Protein AF-A0A3M1G4F9-F1 (afdb_monomer)

Radius of gyration: 18.27 Å; Cα contacts (8 Å, |Δi|>4): 57; chains: 1; bounding box: 33×40×42 Å

Foldseek 3Di:
DPPDQDPDPVVNPDCVNCVLVDPPNPSVVCVVCVVVDDDQDPWPCSVVLVVLLVVLVVCVVVVVDDPVVSVVSSVVSVVPTPDDDD

Mean predicted aligned error: 6.87 Å

pLDDT: mean 87.18, std 12.45, range [37.84, 98.25]

Secondary structure (DSSP, 8-state):
------SSHHHHTSTTTS-TTSSSTTTTHHHHHGGGPPPPP-BTTHHHHHHHHHHHHHHHHTTSS-HHHHHHHHHHHHHTT--B--

Sequence (86 aa):
MGRTVPSLRSVAESPAFLDPEQPPASARVWLDIAPQLRALPKVENWVTIERTAAIELEQLYLGAQSLDQTIANIQAVAAEGFIPIK

Structure (mmCIF, N/CA/C/O backbone):
data_AF-A0A3M1G4F9-F1
#
_entry.id   AF-A0A3M1G4F9-F1
#
loop_
_atom_site.group_PDB
_atom_site.id
_atom_site.type_symbol
_atom_site.label_atom_id
_atom_site.label_alt_id
_atom_site.label_comp_id
_atom_site.label_asym_id
_atom_site.label_entity_id
_atom_site.label_seq_id
_atom_site.pdbx_PDB_ins_code
_atom_site.Cartn_x
_atom_site.Cartn_y
_atom_site.Cartn_z
_atom_site.occupancy
_atom_site.B_iso_or_equiv
_atom_site.auth_seq_id
_atom_site.auth_comp_id
_atom_site.auth_asym_id
_atom_site.auth_atom_id
_atom_site.pdbx_PDB_model_num
ATOM 1 N N . MET A 1 1 ? 16.348 -6.256 -1.421 1.00 37.84 1 MET A N 1
ATOM 2 C CA . MET A 1 1 ? 15.903 -4.846 -1.439 1.00 37.84 1 MET A CA 1
ATOM 3 C C . MET A 1 1 ? 15.417 -4.538 -2.848 1.00 37.84 1 MET A C 1
ATOM 5 O O . MET A 1 1 ? 16.249 -4.468 -3.745 1.00 37.84 1 MET A O 1
ATOM 9 N N . GLY A 1 2 ? 14.098 -4.489 -3.069 1.00 46.72 2 GLY A N 1
ATOM 10 C CA . GLY A 1 2 ? 13.510 -4.176 -4.375 1.00 46.72 2 GLY A CA 1
ATOM 11 C C . GLY A 1 2 ? 13.959 -2.788 -4.810 1.00 46.72 2 GLY A C 1
ATOM 12 O O . GLY A 1 2 ? 13.602 -1.795 -4.183 1.00 46.72 2 GLY A O 1
ATOM 13 N N . ARG A 1 3 ? 14.835 -2.742 -5.811 1.00 55.56 3 ARG A N 1
ATOM 14 C CA . ARG A 1 3 ? 15.399 -1.499 -6.329 1.00 55.56 3 ARG A CA 1
ATOM 15 C C . ARG A 1 3 ? 14.251 -0.718 -6.963 1.00 55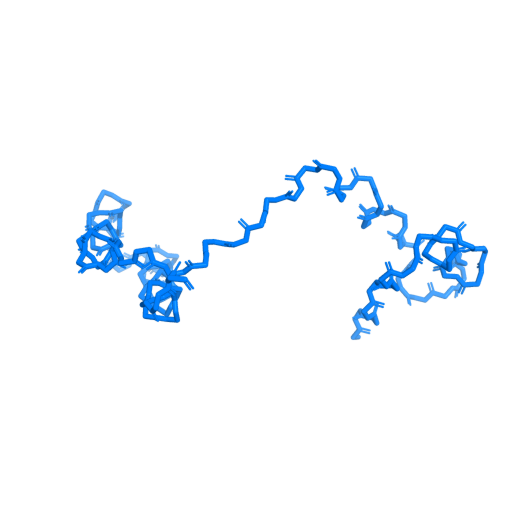.56 3 ARG A C 1
ATOM 17 O O . ARG A 1 3 ? 13.498 -1.277 -7.754 1.00 55.56 3 ARG A O 1
ATOM 24 N N . THR A 1 4 ? 14.102 0.531 -6.541 1.00 69.94 4 THR A N 1
ATOM 25 C CA . THR A 1 4 ? 13.098 1.501 -6.984 1.00 69.94 4 THR A CA 1
ATOM 26 C C . THR A 1 4 ? 12.765 1.352 -8.470 1.00 69.94 4 THR A C 1
ATOM 28 O O . THR A 1 4 ? 13.672 1.307 -9.302 1.00 69.94 4 THR A O 1
ATOM 31 N N . VAL A 1 5 ? 11.472 1.288 -8.803 1.00 81.56 5 VAL A N 1
ATOM 32 C CA . VAL A 1 5 ? 11.010 1.284 -10.198 1.00 81.56 5 VAL A CA 1
ATOM 33 C C . VAL A 1 5 ? 11.467 2.590 -10.861 1.00 81.56 5 VAL A C 1
ATOM 35 O O . VAL A 1 5 ? 11.240 3.659 -10.286 1.00 81.56 5 VAL A O 1
ATOM 38 N N . PRO A 1 6 ? 12.115 2.547 -12.038 1.00 86.06 6 PRO A N 1
ATOM 39 C CA . PRO A 1 6 ? 12.538 3.757 -12.726 1.00 86.06 6 PRO A CA 1
ATOM 40 C C . PRO A 1 6 ? 11.348 4.677 -13.011 1.00 86.06 6 PRO A C 1
ATOM 42 O O . PRO A 1 6 ? 10.348 4.249 -13.582 1.00 86.06 6 PRO A O 1
ATOM 45 N N . SER A 1 7 ? 11.468 5.963 -12.674 1.00 84.81 7 SER A N 1
ATOM 46 C CA . SER A 1 7 ? 10.407 6.943 -12.954 1.00 84.81 7 SER A CA 1
ATOM 47 C C . SER A 1 7 ? 10.201 7.177 -14.453 1.00 84.81 7 SER A C 1
ATOM 49 O O . SER A 1 7 ? 9.125 7.591 -14.881 1.00 84.81 7 SER A O 1
ATOM 51 N N . LEU A 1 8 ? 11.237 6.932 -15.264 1.00 89.12 8 LEU A N 1
ATOM 52 C CA . LEU A 1 8 ? 11.151 7.048 -16.712 1.00 89.12 8 LEU A CA 1
ATOM 53 C C . LEU A 1 8 ? 10.600 5.751 -17.308 1.00 89.12 8 LEU A C 1
ATOM 55 O O . LEU A 1 8 ? 11.243 4.703 -17.231 1.00 89.12 8 LEU A O 1
ATOM 59 N N . ARG A 1 9 ? 9.441 5.854 -17.971 1.00 87.31 9 ARG A N 1
ATOM 60 C CA . ARG A 1 9 ? 8.741 4.709 -18.572 1.00 87.31 9 ARG A CA 1
ATOM 61 C C . ARG A 1 9 ? 9.637 3.880 -19.492 1.00 87.31 9 ARG A C 1
ATOM 63 O O . ARG A 1 9 ? 9.669 2.666 -19.354 1.00 87.31 9 ARG A O 1
ATOM 70 N N . SER A 1 10 ? 10.409 4.523 -20.368 1.00 92.50 10 SER A N 1
ATOM 71 C CA . SER A 1 10 ? 11.280 3.813 -21.317 1.00 92.50 10 SER A CA 1
ATOM 72 C C . SER A 1 10 ? 12.356 2.961 -20.640 1.00 92.50 10 SER A C 1
ATOM 74 O O . SER A 1 10 ? 12.770 1.951 -21.197 1.00 92.50 10 SER A O 1
ATOM 76 N N . VAL A 1 11 ? 12.798 3.341 -19.439 1.00 90.06 11 VAL A N 1
ATOM 77 C CA . VAL A 1 11 ? 13.772 2.570 -18.654 1.00 90.06 11 VAL A CA 1
ATOM 78 C C . VAL A 1 11 ? 13.066 1.456 -17.888 1.00 90.06 11 VAL A C 1
ATOM 80 O O . VAL A 1 11 ? 13.559 0.331 -17.863 1.00 90.06 11 VAL A O 1
ATOM 83 N N . ALA A 1 12 ? 11.898 1.740 -17.311 1.00 89.75 12 ALA A N 1
ATOM 84 C CA . ALA A 1 12 ? 11.109 0.748 -16.588 1.00 89.75 12 ALA A CA 1
ATOM 85 C C . ALA A 1 12 ? 10.589 -0.372 -17.508 1.00 89.75 12 ALA A C 1
ATOM 87 O O . ALA A 1 12 ? 10.490 -1.515 -17.089 1.00 89.75 12 ALA A O 1
ATOM 88 N N . GLU A 1 13 ? 10.307 -0.077 -18.776 1.00 91.62 13 GLU A N 1
ATOM 89 C CA . GLU A 1 13 ? 9.877 -1.061 -19.781 1.00 91.62 13 GLU A CA 1
ATOM 90 C C . GLU A 1 13 ? 11.053 -1.755 -20.493 1.00 91.62 13 GLU A C 1
ATOM 92 O O . GLU A 1 13 ? 10.838 -2.594 -21.367 1.00 91.62 13 GLU A O 1
ATOM 97 N N . SER A 1 14 ? 12.299 -1.420 -20.140 1.00 92.12 14 SER A N 1
ATOM 98 C CA . SER A 1 14 ? 13.483 -1.947 -20.822 1.00 92.12 14 SER A CA 1
ATOM 99 C C . SER A 1 14 ? 13.878 -3.353 -20.344 1.00 92.12 14 SER A C 1
ATOM 101 O O . SER A 1 14 ? 13.667 -3.691 -19.174 1.00 92.12 14 SER A O 1
ATOM 103 N N . PRO A 1 15 ? 14.563 -4.148 -21.192 1.00 90.62 15 PRO A N 1
ATOM 104 C CA . PRO A 1 15 ? 15.119 -5.440 -20.787 1.00 90.62 15 PRO A CA 1
ATOM 105 C C . PRO A 1 15 ? 16.097 -5.345 -19.613 1.00 90.62 15 PRO A C 1
ATOM 107 O O . PRO A 1 15 ? 16.216 -6.289 -18.851 1.00 90.62 15 PRO A O 1
ATOM 110 N N . ALA A 1 16 ? 16.770 -4.203 -19.431 1.00 88.75 16 ALA A N 1
ATOM 111 C CA . ALA A 1 16 ? 17.704 -4.007 -18.323 1.00 88.75 16 ALA A CA 1
ATOM 112 C C . ALA A 1 16 ? 17.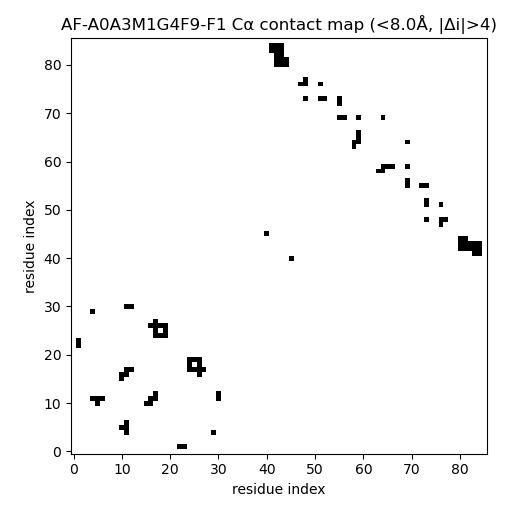010 -3.976 -16.949 1.00 88.75 16 ALA A C 1
ATOM 114 O O . ALA A 1 16 ? 17.637 -4.281 -15.938 1.00 88.75 16 ALA A O 1
ATOM 115 N N . PHE A 1 17 ? 15.732 -3.583 -16.904 1.00 88.31 17 PHE A N 1
ATOM 116 C CA . PHE A 1 17 ? 14.923 -3.612 -15.685 1.00 88.31 17 PHE A CA 1
ATOM 117 C C . PHE A 1 17 ? 14.067 -4.880 -15.578 1.00 88.31 17 PHE A C 1
ATOM 119 O O . PHE A 1 17 ? 13.837 -5.366 -14.475 1.00 88.31 17 PHE A O 1
ATOM 126 N N . LEU A 1 18 ? 13.599 -5.412 -16.710 1.00 90.62 18 LEU A N 1
ATOM 127 C CA . LEU A 1 18 ? 12.721 -6.585 -16.781 1.00 90.62 18 LEU A CA 1
ATOM 128 C C . LEU A 1 18 ? 13.476 -7.911 -16.975 1.00 90.62 18 LEU A C 1
ATOM 130 O O . LEU A 1 18 ? 12.870 -8.890 -17.405 1.00 90.62 18 LEU A O 1
ATOM 134 N N . ASP A 1 19 ? 14.777 -7.940 -16.684 1.00 90.38 19 ASP A N 1
ATOM 135 C CA . ASP A 1 19 ? 15.606 -9.142 -16.776 1.00 90.38 19 ASP A CA 1
ATOM 136 C C . ASP A 1 19 ? 15.161 -10.182 -15.725 1.00 90.38 19 ASP A C 1
ATOM 138 O O . ASP A 1 19 ? 15.316 -9.925 -14.528 1.00 90.38 19 ASP A O 1
ATOM 142 N N . PRO A 1 20 ? 14.611 -11.346 -16.129 1.00 87.75 20 PRO A N 1
ATOM 143 C CA . PRO A 1 20 ? 14.134 -12.361 -15.192 1.00 87.75 20 PRO A CA 1
ATOM 144 C C . PRO A 1 20 ? 15.270 -13.046 -14.422 1.00 87.75 20 PRO A C 1
ATOM 146 O O . PRO A 1 20 ? 15.023 -13.614 -13.357 1.00 87.75 20 PRO A O 1
ATOM 149 N N . GLU A 1 21 ? 16.506 -12.971 -14.925 1.00 91.00 21 GLU A N 1
ATOM 150 C CA . GLU A 1 21 ? 17.694 -13.510 -14.261 1.00 91.00 21 GLU A CA 1
ATOM 151 C C . GLU A 1 21 ? 18.195 -12.578 -13.145 1.00 91.00 21 GLU A C 1
ATOM 153 O O . GLU A 1 21 ? 19.027 -12.968 -12.322 1.00 91.00 21 GLU A O 1
ATOM 158 N N . GLN A 1 22 ? 17.671 -11.347 -13.077 1.00 85.50 22 GLN A N 1
ATOM 159 C CA . GLN A 1 22 ? 17.972 -10.383 -12.025 1.00 85.50 22 GLN A CA 1
ATOM 160 C C . GLN A 1 22 ? 16.819 -10.292 -11.015 1.00 85.50 22 GLN A C 1
ATOM 162 O O . GLN A 1 22 ? 15.644 -10.246 -11.378 1.00 85.50 22 GLN A O 1
ATOM 167 N N . PRO A 1 23 ? 17.109 -10.213 -9.706 1.00 80.31 23 PRO A N 1
ATOM 168 C CA . PRO A 1 23 ? 16.064 -10.040 -8.711 1.00 80.31 23 PRO A CA 1
ATOM 169 C C . PRO A 1 23 ? 15.475 -8.609 -8.736 1.00 80.31 23 PRO A C 1
ATOM 171 O O . PRO A 1 23 ? 16.234 -7.635 -8.727 1.00 80.31 23 PRO A O 1
ATOM 174 N N . PRO A 1 24 ? 14.140 -8.447 -8.615 1.00 83.38 24 PRO A N 1
ATOM 175 C CA . PRO A 1 24 ? 13.128 -9.503 -8.569 1.00 83.38 24 PRO A CA 1
ATOM 176 C C . PRO A 1 24 ? 12.786 -10.043 -9.968 1.00 83.38 24 PRO A C 1
ATOM 178 O O . PRO A 1 24 ? 12.465 -9.263 -10.859 1.00 83.38 24 PRO A O 1
ATOM 181 N N . ALA A 1 25 ? 12.705 -11.373 -10.104 1.00 85.06 25 ALA A N 1
ATOM 182 C CA . ALA A 1 25 ? 12.376 -12.044 -11.370 1.00 85.06 25 ALA A CA 1
ATOM 183 C C . ALA A 1 25 ? 11.033 -11.589 -11.984 1.00 85.06 25 ALA A C 1
ATOM 185 O O . ALA A 1 25 ? 10.830 -11.654 -13.193 1.00 85.06 25 ALA A O 1
ATOM 186 N N . SER A 1 26 ? 10.118 -11.083 -11.148 1.00 87.31 26 SER A N 1
ATOM 187 C CA . SER A 1 26 ? 8.798 -10.585 -11.552 1.00 87.31 26 SER A CA 1
ATOM 188 C C . SER A 1 26 ? 8.696 -9.054 -11.514 1.00 87.31 26 SER A C 1
ATOM 190 O O . SER A 1 26 ? 7.660 -8.512 -11.126 1.00 87.31 26 SER A O 1
ATOM 192 N N . ALA A 1 27 ? 9.747 -8.327 -11.914 1.00 88.38 27 ALA A N 1
ATOM 193 C CA . ALA A 1 27 ? 9.748 -6.858 -11.958 1.00 88.38 27 ALA A CA 1
ATOM 194 C C . ALA A 1 27 ? 8.592 -6.264 -12.794 1.00 88.38 27 ALA A C 1
ATOM 196 O O . ALA A 1 27 ? 8.129 -5.158 -12.509 1.00 88.38 27 ALA A O 1
ATOM 197 N N . ARG A 1 28 ? 8.061 -7.025 -13.764 1.00 89.25 28 ARG A N 1
ATOM 198 C CA . ARG A 1 28 ? 6.906 -6.640 -14.589 1.00 89.25 28 ARG A CA 1
ATOM 199 C C . ARG A 1 28 ? 5.634 -6.351 -13.783 1.00 89.25 28 ARG A C 1
ATOM 201 O O . ARG A 1 28 ? 4.879 -5.467 -14.178 1.00 89.25 28 ARG A O 1
ATOM 208 N N . VAL A 1 29 ? 5.450 -6.997 -12.627 1.00 88.88 29 VAL A N 1
ATOM 209 C CA . VAL A 1 29 ? 4.275 -6.796 -11.756 1.00 88.88 29 VAL A CA 1
ATOM 210 C C . VAL A 1 29 ? 4.103 -5.322 -11.380 1.00 88.88 29 VAL A C 1
ATOM 212 O O . VAL A 1 29 ? 2.980 -4.827 -11.337 1.00 88.88 29 VAL A O 1
ATOM 215 N N . TRP A 1 30 ? 5.202 -4.585 -11.185 1.00 85.69 30 TRP A N 1
ATOM 216 C CA . TRP A 1 30 ? 5.149 -3.147 -10.907 1.00 85.69 30 TRP A CA 1
ATOM 217 C C . TRP A 1 30 ? 4.511 -2.334 -12.033 1.00 85.69 30 TRP A C 1
ATOM 219 O O . TRP A 1 30 ? 3.802 -1.367 -11.765 1.00 85.69 30 TRP A O 1
ATOM 229 N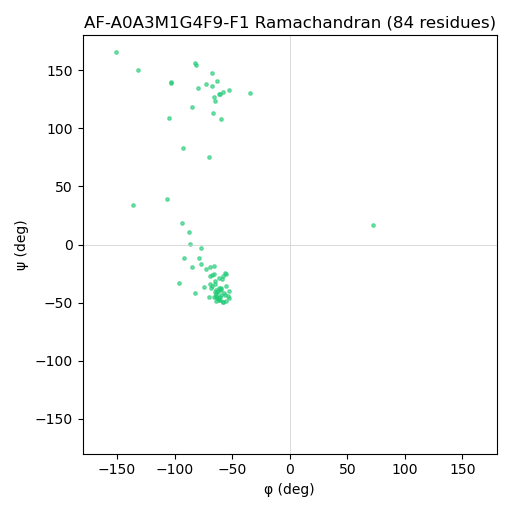 N . LEU A 1 31 ? 4.758 -2.708 -13.288 1.00 89.19 31 LEU A N 1
ATOM 230 C CA . LEU A 1 31 ? 4.196 -2.015 -14.446 1.00 89.19 31 LEU A CA 1
ATOM 231 C C . LEU A 1 31 ? 2.720 -2.348 -14.624 1.00 89.19 31 LEU A C 1
ATOM 233 O O . LEU A 1 31 ? 1.934 -1.472 -14.976 1.00 89.19 31 LEU A O 1
ATOM 237 N N . ASP A 1 32 ? 2.346 -3.590 -14.336 1.00 91.06 32 ASP A N 1
ATOM 238 C CA . ASP A 1 32 ? 0.970 -4.054 -14.473 1.00 91.06 32 ASP A CA 1
ATOM 239 C C . ASP A 1 32 ? 0.048 -3.400 -13.424 1.00 91.06 32 ASP A C 1
ATOM 241 O O . ASP A 1 32 ? -1.104 -3.084 -13.726 1.00 91.06 32 ASP A O 1
ATOM 245 N N . ILE A 1 33 ? 0.557 -3.121 -12.215 1.00 90.06 33 ILE A N 1
ATOM 246 C CA . ILE A 1 33 ? -0.209 -2.434 -11.160 1.00 90.06 33 ILE A CA 1
ATOM 247 C C . ILE A 1 33 ? -0.175 -0.904 -11.264 1.00 90.06 33 ILE A C 1
ATOM 249 O O . ILE A 1 33 ? -1.043 -0.243 -10.694 1.00 90.06 33 ILE A O 1
ATOM 253 N N . ALA A 1 34 ? 0.793 -0.318 -11.980 1.00 87.75 34 ALA A N 1
ATOM 254 C CA . ALA A 1 34 ? 0.992 1.133 -12.024 1.00 87.75 34 ALA A CA 1
ATOM 255 C C . ALA A 1 34 ? -0.273 1.935 -12.405 1.00 87.75 34 ALA A C 1
ATOM 257 O O . ALA A 1 34 ? -0.528 2.949 -11.754 1.00 87.75 34 ALA A O 1
ATOM 258 N N . PRO A 1 35 ? -1.115 1.502 -13.369 1.00 89.38 35 PRO A N 1
ATOM 259 C CA . PRO A 1 35 ? -2.359 2.205 -13.702 1.00 89.38 35 PRO A CA 1
ATOM 260 C C . PRO A 1 35 ? -3.415 2.202 -12.587 1.00 89.38 35 PRO A C 1
ATOM 262 O O . PRO A 1 35 ? -4.339 3.009 -12.623 1.00 89.38 35 PRO A O 1
ATOM 265 N N . GLN A 1 36 ? -3.306 1.290 -11.617 1.00 91.75 36 GLN A N 1
ATOM 266 C CA . GLN A 1 36 ? -4.234 1.169 -10.488 1.00 91.75 36 GLN A CA 1
ATOM 267 C C . GLN A 1 36 ? -3.784 1.988 -9.270 1.00 91.75 36 GLN A C 1
ATOM 269 O O . GLN A 1 36 ? -4.548 2.158 -8.317 1.00 91.75 36 GLN A O 1
ATOM 274 N N . LEU A 1 37 ? -2.548 2.496 -9.282 1.00 85.50 37 LEU A N 1
ATOM 275 C CA . LEU A 1 37 ? -2.017 3.310 -8.199 1.00 85.50 37 LEU A CA 1
ATOM 276 C C . LEU A 1 37 ? -2.748 4.652 -8.131 1.00 85.50 37 LEU A C 1
ATOM 278 O O . LEU A 1 37 ? -2.964 5.329 -9.136 1.00 85.50 37 LEU A O 1
ATOM 282 N N . ARG A 1 38 ? -3.094 5.062 -6.911 1.00 86.94 38 ARG A N 1
ATOM 283 C CA . ARG A 1 38 ? -3.646 6.388 -6.628 1.00 86.94 38 ARG A CA 1
ATOM 284 C C . ARG A 1 38 ? -2.567 7.261 -6.010 1.00 86.94 38 ARG A C 1
ATOM 286 O O . ARG A 1 38 ? -1.797 6.798 -5.173 1.00 86.94 38 ARG A O 1
ATOM 293 N N . ALA A 1 39 ? -2.531 8.527 -6.417 1.00 85.19 39 ALA A N 1
ATOM 294 C CA . ALA A 1 39 ? -1.704 9.5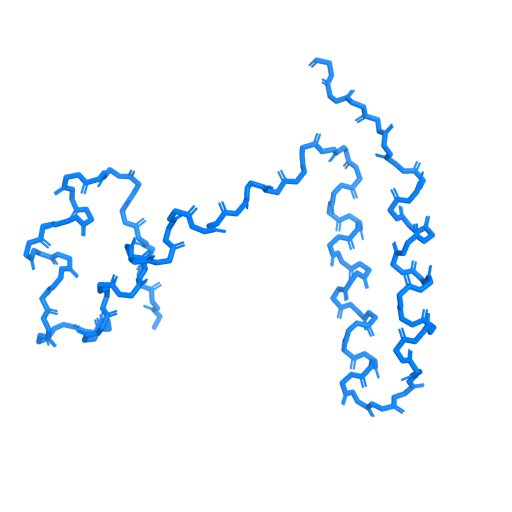13 -5.741 1.00 85.19 39 ALA A CA 1
ATOM 295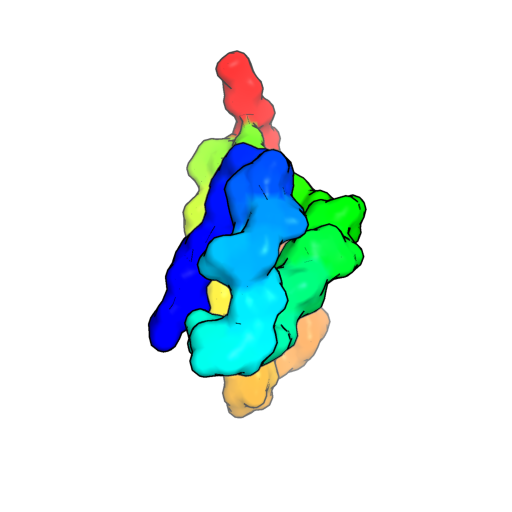 C C . ALA A 1 39 ? -2.186 9.683 -4.295 1.00 85.19 39 ALA A C 1
ATOM 297 O O . ALA A 1 39 ? -3.392 9.696 -4.035 1.00 85.19 39 ALA A O 1
ATOM 298 N N . LEU A 1 40 ? -1.239 9.831 -3.370 1.00 85.25 40 LEU A N 1
ATOM 299 C CA . LEU A 1 40 ? -1.568 10.170 -1.993 1.00 85.25 40 LEU A CA 1
ATOM 300 C C . LEU A 1 40 ? -2.133 11.601 -1.926 1.00 85.25 40 LEU A C 1
ATOM 302 O O . LEU A 1 40 ? -1.728 12.458 -2.725 1.00 85.25 40 LEU A O 1
ATOM 306 N N . PRO A 1 41 ? -3.061 11.876 -0.994 1.00 84.81 41 PRO A N 1
ATOM 307 C CA . PRO A 1 41 ? -3.551 13.221 -0.740 1.00 84.81 41 PRO A CA 1
ATOM 308 C C . PRO A 1 41 ? -2.406 14.199 -0.476 1.00 84.81 41 PRO A C 1
ATOM 310 O O . PRO A 1 41 ? -1.514 13.944 0.330 1.00 84.81 41 PRO A O 1
ATOM 313 N N . LYS A 1 42 ? -2.456 15.355 -1.137 1.00 85.69 42 LYS A N 1
ATOM 314 C CA . LYS A 1 42 ? -1.567 16.480 -0.850 1.00 85.69 42 LYS A CA 1
ATOM 315 C C . LYS A 1 42 ? -2.270 17.390 0.155 1.00 85.69 42 LYS A C 1
ATOM 317 O O . LYS A 1 42 ? -2.932 18.340 -0.248 1.00 85.69 42 LYS A O 1
ATOM 322 N N . VAL A 1 43 ? -2.171 17.055 1.437 1.00 86.25 43 VAL A N 1
ATOM 323 C CA . VAL A 1 43 ? -2.713 17.838 2.562 1.00 86.25 43 VAL A CA 1
ATOM 324 C C . VAL A 1 43 ? -1.639 18.003 3.632 1.00 86.25 43 VAL A C 1
ATOM 326 O O . VAL A 1 43 ? -0.767 17.145 3.771 1.00 86.25 43 VAL A O 1
ATOM 329 N N . GLU A 1 44 ? -1.685 19.104 4.380 1.00 87.88 44 GLU A N 1
ATOM 330 C CA . GLU A 1 44 ? -0.654 19.445 5.372 1.00 87.88 44 GLU A CA 1
ATOM 331 C C . GLU A 1 44 ? -0.513 18.376 6.466 1.00 87.88 44 GLU A C 1
ATOM 333 O O . GLU A 1 44 ? 0.597 18.014 6.855 1.00 87.88 44 GLU A O 1
ATOM 338 N N . ASN A 1 45 ? -1.629 17.799 6.914 1.00 89.25 45 ASN A N 1
ATOM 339 C CA . ASN A 1 45 ? -1.643 16.791 7.970 1.00 89.25 45 ASN A CA 1
ATOM 340 C C . ASN A 1 45 ? -1.444 15.346 7.465 1.00 89.25 45 ASN A C 1
ATOM 342 O O . ASN A 1 45 ? -1.641 14.415 8.249 1.00 89.25 45 ASN A O 1
ATOM 346 N N . TRP A 1 46 ? -1.060 15.127 6.197 1.00 90.44 46 TRP A N 1
ATOM 347 C CA . TRP A 1 46 ? -0.963 13.780 5.610 1.00 90.44 46 TRP A CA 1
ATOM 348 C C . TRP A 1 46 ? -0.092 12.831 6.445 1.00 90.44 46 TRP A C 1
ATOM 350 O O . TRP A 1 46 ? -0.498 11.707 6.723 1.00 90.44 46 TRP A O 1
ATOM 360 N N . VAL A 1 47 ? 1.063 13.307 6.919 1.00 90.75 47 VAL A N 1
ATOM 361 C CA . VAL A 1 47 ? 1.990 12.517 7.752 1.00 90.75 47 VAL A CA 1
ATOM 362 C C . VAL A 1 47 ? 1.324 12.038 9.047 1.00 90.75 47 VAL A C 1
ATOM 364 O O . VAL A 1 47 ? 1.562 10.920 9.500 1.00 90.75 47 VAL A O 1
ATOM 367 N N . THR A 1 48 ? 0.470 12.868 9.648 1.00 92.62 48 THR A N 1
ATOM 368 C CA . THR A 1 48 ? -0.269 12.506 10.863 1.00 92.62 48 THR A CA 1
ATOM 369 C C . THR A 1 48 ? -1.324 11.449 10.560 1.00 92.62 48 THR A C 1
ATOM 371 O O . THR A 1 48 ? -1.403 10.464 11.289 1.00 92.62 48 THR A O 1
ATOM 374 N N . ILE A 1 49 ? -2.083 11.614 9.470 1.00 92.75 49 ILE A N 1
ATOM 375 C CA . ILE A 1 49 ? -3.082 10.631 9.023 1.00 92.75 49 ILE A CA 1
ATOM 376 C C . ILE A 1 49 ? -2.414 9.274 8.780 1.00 92.75 49 ILE A C 1
ATOM 378 O O . ILE A 1 49 ? -2.875 8.260 9.301 1.00 92.75 49 ILE A O 1
ATOM 382 N N . GLU A 1 50 ? -1.314 9.256 8.025 1.00 94.06 50 GLU A N 1
ATOM 383 C CA . GLU A 1 50 ? -0.568 8.040 7.692 1.00 94.06 50 GLU A CA 1
ATOM 384 C C . GLU A 1 50 ? -0.039 7.341 8.949 1.00 94.06 50 GLU A C 1
ATOM 386 O O . GLU A 1 50 ? -0.215 6.133 9.113 1.00 94.06 50 GLU A O 1
ATOM 391 N N . ARG A 1 51 ? 0.548 8.102 9.881 1.00 95.62 51 ARG A N 1
ATOM 392 C CA . ARG A 1 51 ? 1.063 7.552 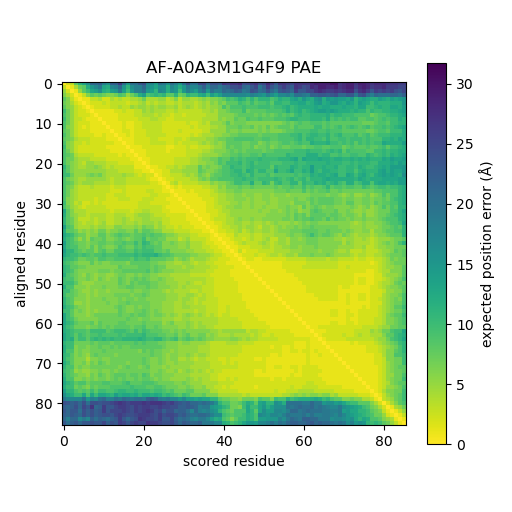11.139 1.00 95.62 51 ARG A CA 1
ATOM 393 C C . ARG A 1 51 ? -0.046 6.970 12.010 1.00 95.62 51 ARG A C 1
ATOM 395 O O . ARG A 1 51 ? 0.133 5.886 12.558 1.00 95.62 51 ARG A O 1
ATOM 402 N N . THR A 1 52 ? -1.173 7.668 12.146 1.00 96.25 52 THR A N 1
ATOM 403 C CA . THR A 1 52 ? -2.323 7.154 12.900 1.00 96.25 52 THR A CA 1
ATOM 404 C C . THR A 1 52 ? -2.845 5.877 12.256 1.00 96.25 52 THR A C 1
ATOM 406 O O . THR A 1 52 ? -2.998 4.877 12.947 1.00 96.25 52 THR A O 1
ATOM 409 N N . ALA A 1 53 ? -3.033 5.857 10.934 1.00 96.12 53 ALA A N 1
ATOM 410 C CA . ALA A 1 53 ? -3.479 4.657 10.233 1.00 96.12 53 ALA A CA 1
ATOM 411 C C . ALA A 1 53 ? -2.545 3.461 10.466 1.00 96.12 53 ALA A C 1
ATOM 413 O O . ALA A 1 53 ? -3.033 2.362 10.716 1.00 96.12 53 ALA A O 1
ATOM 414 N N . ALA A 1 54 ? -1.225 3.665 10.450 1.00 97.38 54 ALA A N 1
ATOM 415 C CA . ALA A 1 54 ? -0.261 2.602 10.729 1.00 97.38 54 ALA A CA 1
ATOM 416 C C . ALA A 1 54 ? -0.426 2.012 12.142 1.00 97.38 54 ALA A C 1
ATOM 418 O O . ALA A 1 54 ? -0.502 0.793 12.283 1.00 97.38 54 ALA A O 1
ATOM 419 N N . ILE A 1 55 ? -0.541 2.865 13.166 1.00 97.94 55 ILE A N 1
ATOM 420 C CA . ILE A 1 55 ? -0.717 2.436 14.564 1.00 97.94 55 ILE A CA 1
ATOM 421 C C . ILE A 1 55 ? -2.043 1.688 14.735 1.00 97.94 55 ILE A C 1
ATOM 423 O O . ILE A 1 55 ? -2.082 0.602 15.305 1.00 97.94 55 ILE A O 1
ATOM 427 N N . GLU A 1 56 ? -3.135 2.247 14.221 1.00 98.06 56 GLU A N 1
ATOM 428 C CA . GLU A 1 56 ? -4.476 1.680 14.370 1.00 98.06 56 GLU A CA 1
ATOM 429 C C . GLU A 1 56 ? -4.599 0.315 13.666 1.00 98.06 56 GLU A C 1
ATOM 431 O O . GLU A 1 56 ? -5.175 -0.626 14.221 1.00 98.06 56 GLU A O 1
ATOM 436 N N . LEU A 1 57 ? -4.010 0.177 12.472 1.00 98.19 57 LEU A N 1
ATOM 437 C CA . LEU A 1 57 ? -3.951 -1.092 11.740 1.00 98.19 57 LEU A CA 1
ATOM 438 C C . LEU A 1 57 ? -3.074 -2.132 12.444 1.00 98.19 57 LEU A C 1
ATOM 440 O O . LEU A 1 57 ? -3.413 -3.314 12.422 1.00 98.19 57 LEU A O 1
ATOM 444 N N . GLU A 1 58 ? -1.982 -1.718 13.089 1.00 98.19 58 GLU A N 1
ATOM 445 C CA . GLU A 1 58 ? -1.161 -2.611 13.913 1.00 98.19 58 GLU A CA 1
ATOM 446 C C . GLU A 1 58 ? -1.968 -3.157 15.098 1.00 98.19 58 GLU A C 1
ATOM 448 O O . GLU A 1 58 ? -1.998 -4.368 15.318 1.00 98.19 58 GLU A O 1
ATOM 453 N N . GLN A 1 59 ? -2.698 -2.296 15.811 1.00 98.00 59 GLN A N 1
ATOM 454 C CA . GLN A 1 59 ? -3.560 -2.727 16.916 1.00 98.00 59 GLN A CA 1
ATOM 455 C C . GLN A 1 59 ? -4.671 -3.677 16.445 1.00 98.00 59 GLN A C 1
ATOM 457 O O . GLN A 1 59 ? -4.952 -4.673 17.115 1.00 98.00 59 GLN A O 1
ATOM 462 N N . LEU A 1 60 ? -5.277 -3.414 15.281 1.00 98.25 60 LEU A N 1
ATOM 463 C CA . LEU A 1 60 ? -6.264 -4.311 14.674 1.00 98.25 60 LEU A CA 1
ATOM 464 C C . LEU A 1 60 ? -5.653 -5.677 14.341 1.00 98.25 60 LEU A C 1
ATOM 466 O O . LEU A 1 60 ? -6.233 -6.710 14.668 1.00 98.25 60 LEU A O 1
ATOM 470 N N . TYR A 1 61 ? -4.478 -5.688 13.708 1.00 97.81 61 TYR A N 1
ATOM 471 C CA . TYR A 1 61 ? -3.778 -6.916 13.333 1.00 97.81 61 TYR A CA 1
ATOM 472 C C . TYR A 1 61 ? -3.435 -7.780 14.553 1.00 97.81 61 TYR A C 1
ATOM 474 O O . TYR A 1 61 ? -3.562 -9.002 14.506 1.00 97.81 61 TYR A O 1
ATOM 482 N N . LEU A 1 62 ? -3.054 -7.145 15.662 1.00 98.06 62 LEU A N 1
ATOM 483 C CA . LEU A 1 62 ? -2.774 -7.811 16.935 1.00 98.06 62 LEU A CA 1
ATOM 484 C C . LEU A 1 62 ? -4.042 -8.222 17.706 1.00 98.06 62 LEU A C 1
ATOM 486 O O . LEU A 1 62 ? -3.936 -8.838 18.765 1.00 98.06 62 LEU A O 1
ATOM 490 N N . GLY A 1 63 ? -5.236 -7.896 17.201 1.00 97.38 63 GLY A N 1
ATOM 491 C CA . GLY A 1 63 ? -6.513 -8.203 17.848 1.00 97.38 63 GLY A CA 1
ATOM 492 C C . GLY A 1 63 ? -6.807 -7.353 19.088 1.00 97.38 63 GLY A C 1
ATOM 493 O O . GLY A 1 63 ? -7.674 -7.715 19.880 1.00 97.38 63 GLY A O 1
ATOM 494 N N . ALA A 1 64 ? -6.101 -6.235 19.272 1.00 97.56 64 ALA A N 1
ATOM 495 C CA . ALA A 1 64 ? -6.271 -5.341 20.416 1.00 97.56 64 ALA A CA 1
ATOM 496 C C . ALA A 1 64 ? -7.516 -4.439 20.300 1.00 97.56 64 ALA A C 1
ATOM 498 O O . ALA A 1 64 ? -7.961 -3.877 21.299 1.00 97.56 64 ALA A O 1
ATOM 499 N N . GLN A 1 65 ? -8.090 -4.307 19.099 1.00 97.56 65 GLN A N 1
ATOM 500 C CA . GLN A 1 65 ? -9.300 -3.522 18.847 1.00 97.56 65 GLN A CA 1
ATOM 501 C C . GLN A 1 65 ? -10.125 -4.062 17.670 1.00 97.56 65 GLN A C 1
ATOM 503 O O . GLN A 1 65 ? -9.650 -4.885 16.888 1.00 97.56 65 GLN A O 1
ATOM 508 N N . SER A 1 66 ? -11.375 -3.600 17.549 1.00 98.00 66 SER A N 1
ATOM 509 C CA . SER A 1 66 ? -12.272 -3.966 16.449 1.00 98.00 66 SER A CA 1
ATOM 510 C C . SER A 1 66 ? -12.019 -3.134 15.190 1.00 98.00 66 SER A C 1
ATOM 512 O O . SER A 1 66 ? -11.551 -1.999 15.263 1.00 98.00 66 SER A O 1
ATOM 514 N N . LEU A 1 67 ? -12.409 -3.681 14.030 1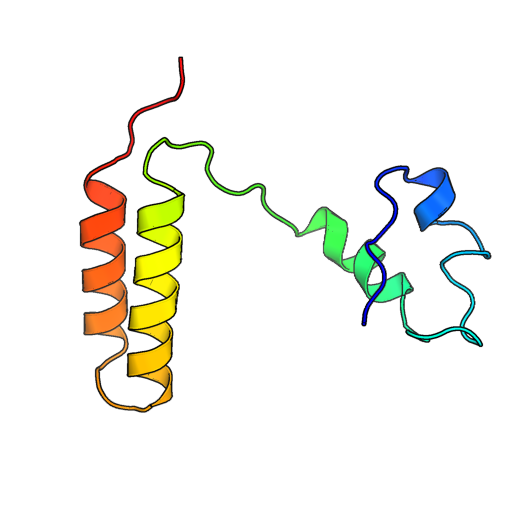.00 97.88 67 LEU A N 1
ATOM 515 C CA . LEU A 1 67 ? -12.335 -2.979 12.744 1.00 97.88 67 LEU A CA 1
ATOM 516 C C . LEU A 1 67 ? -13.097 -1.644 12.772 1.00 97.88 67 LEU A C 1
ATOM 518 O O . LEU A 1 67 ? -12.584 -0.636 12.294 1.00 97.88 67 LEU A O 1
ATOM 522 N N . ASP A 1 68 ? -14.293 -1.629 13.361 1.00 98.25 68 ASP A N 1
ATOM 523 C CA . ASP A 1 68 ? -15.115 -0.418 13.444 1.00 98.25 68 ASP A CA 1
ATOM 524 C C . ASP A 1 68 ? -14.430 0.676 14.271 1.00 98.25 68 ASP A C 1
ATOM 526 O O . ASP A 1 68 ? -14.429 1.842 13.874 1.00 98.25 68 ASP A O 1
ATOM 530 N N . GLN A 1 69 ? -13.785 0.303 15.384 1.00 97.69 69 GLN A N 1
ATOM 531 C CA . GLN A 1 69 ? -13.045 1.248 16.220 1.00 97.69 69 GLN A CA 1
ATOM 532 C C . GLN A 1 69 ? -11.825 1.813 15.481 1.00 97.69 6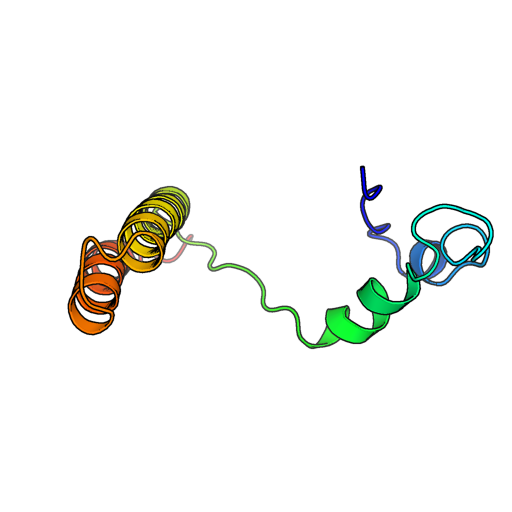9 GLN A C 1
ATOM 534 O O . GLN A 1 69 ? -11.619 3.026 15.473 1.00 97.69 69 GLN A O 1
ATOM 539 N N . THR A 1 70 ? -11.060 0.953 14.804 1.00 97.88 70 THR A N 1
ATOM 540 C CA . THR A 1 70 ? -9.924 1.343 13.954 1.00 97.88 70 THR A CA 1
ATOM 541 C C . THR A 1 70 ? -10.346 2.349 12.886 1.00 97.88 70 THR A C 1
ATOM 543 O O . THR A 1 70 ? -9.704 3.386 12.718 1.00 97.88 70 THR A O 1
ATOM 546 N N . ILE A 1 71 ? -11.442 2.075 12.171 1.00 97.44 71 ILE A N 1
ATOM 547 C CA . ILE A 1 71 ? -11.955 2.970 11.127 1.00 97.44 71 ILE A CA 1
ATOM 548 C C . ILE A 1 71 ? -12.358 4.319 11.730 1.00 97.44 71 ILE A C 1
ATOM 550 O O . ILE A 1 71 ? -11.967 5.356 11.193 1.00 97.44 71 ILE A O 1
ATOM 554 N N . ALA A 1 72 ? -13.083 4.316 12.852 1.00 96.81 72 ALA A N 1
ATOM 555 C CA . ALA A 1 72 ? -13.519 5.540 13.518 1.00 96.81 72 ALA A CA 1
ATOM 556 C C . ALA A 1 72 ? -12.333 6.422 13.951 1.00 96.81 72 ALA A C 1
ATOM 558 O O . ALA A 1 72 ? -12.345 7.631 13.706 1.00 96.81 72 ALA A O 1
ATOM 559 N N . ASN A 1 73 ? -11.282 5.825 14.520 1.00 95.56 73 ASN A N 1
ATOM 560 C CA . ASN A 1 73 ? -10.086 6.547 14.965 1.00 95.56 73 ASN A CA 1
ATOM 561 C C . ASN A 1 73 ? -9.341 7.205 13.793 1.00 95.56 73 ASN A C 1
ATOM 563 O O . ASN A 1 73 ? -8.983 8.383 13.857 1.00 95.56 73 ASN A O 1
ATOM 567 N N . ILE A 1 74 ? -9.152 6.473 12.689 1.00 95.12 74 ILE A N 1
ATOM 568 C CA . ILE A 1 74 ? -8.499 7.002 11.482 1.00 95.12 74 ILE A CA 1
ATOM 569 C C . ILE A 1 74 ? -9.332 8.138 10.873 1.00 95.12 74 ILE A C 1
ATOM 571 O O . ILE A 1 74 ? -8.783 9.169 10.479 1.00 95.12 74 ILE A O 1
ATOM 575 N N . GLN A 1 75 ? -10.657 7.973 10.808 1.00 94.31 75 GLN A N 1
ATOM 576 C CA . GLN A 1 75 ? -11.566 8.984 10.266 1.00 94.31 75 GLN A CA 1
ATOM 577 C C . GLN A 1 75 ? -11.569 10.274 11.086 1.00 94.31 75 GLN A C 1
ATOM 579 O O . GLN A 1 75 ? -11.595 11.351 10.490 1.00 94.31 75 GLN A O 1
ATOM 584 N N . ALA A 1 76 ? -11.500 10.184 12.417 1.00 93.44 76 ALA A N 1
ATOM 585 C CA . ALA A 1 76 ? -11.439 11.354 13.288 1.00 93.44 76 ALA A CA 1
ATOM 586 C C . ALA A 1 76 ? -10.226 12.239 12.953 1.00 93.44 76 ALA A C 1
ATOM 588 O O . ALA A 1 76 ? -10.386 13.425 12.682 1.00 93.44 76 ALA A O 1
ATOM 589 N N . VAL A 1 77 ? -9.032 11.646 12.842 1.00 91.31 77 VAL A N 1
ATOM 590 C CA . VAL A 1 77 ? -7.800 12.380 12.496 1.00 91.31 77 VAL A CA 1
ATOM 591 C C . VAL A 1 77 ? -7.824 12.895 11.055 1.00 91.31 77 VAL A C 1
ATOM 593 O O . VAL A 1 77 ? -7.360 14.001 10.771 1.00 91.31 77 VAL A O 1
ATOM 596 N N . ALA A 1 78 ? -8.377 12.119 10.121 1.00 89.56 78 ALA A N 1
ATOM 597 C CA . ALA A 1 78 ? -8.498 12.542 8.729 1.00 89.56 78 ALA A CA 1
ATOM 598 C C . ALA A 1 78 ? -9.444 13.744 8.556 1.00 89.56 78 ALA A C 1
ATOM 600 O O . ALA A 1 78 ? -9.193 14.596 7.701 1.00 89.56 78 ALA A O 1
ATOM 601 N N . ALA A 1 79 ? -10.498 13.842 9.372 1.00 87.00 79 ALA A N 1
ATOM 602 C CA . ALA A 1 79 ? -11.457 14.943 9.330 1.00 87.00 79 ALA A CA 1
ATOM 603 C C . ALA A 1 79 ? -10.865 16.284 9.802 1.00 87.00 79 ALA A C 1
ATOM 605 O O . ALA A 1 79 ? -11.313 17.337 9.350 1.00 87.00 79 ALA A O 1
ATOM 606 N N . GLU A 1 80 ? -9.846 16.264 10.664 1.00 77.69 80 GLU A N 1
ATOM 607 C CA . GLU A 1 80 ? -9.263 17.471 11.267 1.00 77.69 80 GLU A CA 1
ATOM 608 C C . GLU A 1 80 ? -8.422 18.326 10.302 1.00 77.69 80 GLU A C 1
ATOM 610 O O . GLU A 1 80 ? -8.226 19.510 10.567 1.00 77.69 80 GLU A O 1
ATOM 615 N N . GLY A 1 81 ? -7.923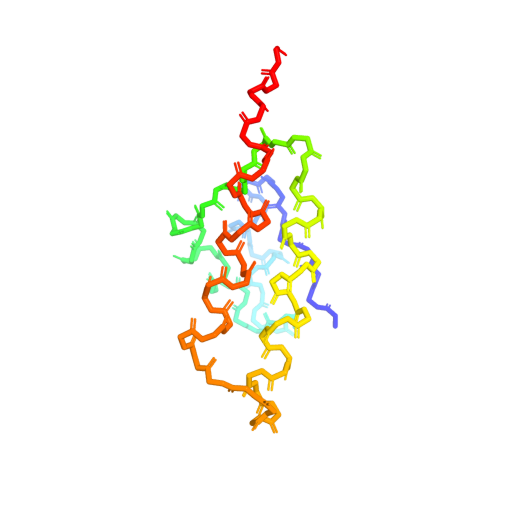 17.779 9.186 1.00 62.06 81 GLY A N 1
ATOM 616 C CA . GLY A 1 81 ? -6.914 18.478 8.373 1.00 62.06 81 GLY A CA 1
ATOM 617 C C . GLY A 1 81 ? -7.110 18.460 6.865 1.00 62.06 81 GLY A C 1
ATOM 618 O O . GLY A 1 81 ? -6.132 18.512 6.118 1.00 62.06 81 GLY A O 1
ATOM 619 N N . PHE A 1 82 ? -8.355 18.490 6.386 1.00 61.72 82 PHE A N 1
ATOM 620 C CA . PHE A 1 82 ? -8.602 18.890 4.998 1.00 61.72 82 PHE A CA 1
ATOM 621 C C . PHE A 1 82 ? -8.342 20.399 4.818 1.00 61.72 82 PHE A C 1
ATOM 623 O O . PHE A 1 82 ? -9.264 21.208 4.734 1.00 61.72 82 PHE A O 1
ATOM 630 N N . ILE A 1 83 ? -7.067 20.790 4.780 1.00 57.38 83 ILE A N 1
ATOM 631 C CA . ILE A 1 83 ? -6.620 22.127 4.383 1.00 57.38 83 ILE A CA 1
ATOM 632 C C . ILE A 1 83 ? -6.030 21.988 2.973 1.00 57.38 83 ILE A C 1
ATOM 634 O O . ILE A 1 83 ? -4.972 21.370 2.817 1.00 57.38 83 ILE A O 1
ATOM 638 N N . PRO A 1 84 ? -6.704 22.505 1.927 1.00 56.94 84 PRO A N 1
ATOM 639 C CA . PRO A 1 84 ? -6.154 22.477 0.582 1.00 56.94 84 PRO A CA 1
ATOM 640 C C . PRO A 1 84 ? -4.849 23.275 0.545 1.00 56.94 84 PRO A C 1
ATOM 642 O O . PRO A 1 84 ? -4.803 24.425 0.987 1.00 56.94 84 PRO A O 1
ATOM 645 N N . ILE A 1 85 ? -3.792 22.667 0.007 1.00 59.44 85 ILE A N 1
ATOM 646 C CA . ILE A 1 85 ? -2.532 23.368 -0.251 1.00 59.44 85 ILE A CA 1
ATOM 647 C C . ILE A 1 85 ? -2.817 24.441 -1.314 1.00 59.44 85 ILE A C 1
ATOM 649 O O . ILE A 1 85 ? -3.364 24.112 -2.369 1.00 59.44 85 ILE A O 1
ATOM 653 N N . LYS A 1 86 ? -2.514 25.708 -0.998 1.00 56.69 86 LYS A N 1
ATOM 654 C CA . LYS A 1 86 ? -2.651 26.847 -1.924 1.00 56.69 86 LYS A CA 1
ATOM 655 C C . LYS A 1 86 ? -1.731 26.718 -3.133 1.00 56.69 86 LYS A C 1
ATOM 657 O O . LYS A 1 86 ? -0.586 26.247 -2.947 1.00 56.69 86 LYS A O 1
#

Nearest PDB structures (foldseek):
  2q6t-assembly2_B  TM=3.435E-01  e=6.889E+00  Thermus aquaticus

Solvent-accessible surface area (backbone atoms only — not comparable to full-atom values): 5316 Å² total; per-residue (Å²): 130,84,74,76,79,53,89,51,62,76,54,46,73,26,67,90,54,52,34,57,93,42,90,58,55,66,46,59,57,61,66,74,47,49,85,76,63,74,83,76,79,78,35,84,46,42,69,57,40,54,53,48,42,53,53,39,51,50,37,38,75,71,64,76,47,51,70,69,58,38,51,51,56,42,49,55,56,50,67,76,39,85,46,80,73,129